Protein AF-A0A354TJQ9-F1 (afdb_monomer_lite)

pLDDT: mean 72.05, std 21.57, range [40.28, 98.38]

Radius of gyration: 31.86 Å; chains: 1; bounding box: 64×75×74 Å

Structure (mmCIF, N/CA/C/O backbone):
data_AF-A0A354TJQ9-F1
#
_entry.id   AF-A0A354TJQ9-F1
#
loop_
_atom_site.group_PDB
_atom_site.id
_atom_site.type_symbol
_atom_site.label_atom_id
_atom_site.label_alt_id
_atom_site.label_comp_id
_atom_site.label_asym_id
_atom_site.label_entity_id
_atom_site.label_seq_id
_atom_site.pdbx_PDB_ins_code
_atom_site.Cartn_x
_atom_site.Cartn_y
_atom_site.Cartn_z
_atom_site.occupancy
_atom_site.B_iso_or_equiv
_atom_site.auth_seq_id
_atom_site.auth_comp_id
_atom_site.auth_asym_id
_atom_site.auth_atom_id
_atom_site.pdbx_PDB_model_num
ATOM 1 N N . MET A 1 1 ? -39.461 17.162 24.479 1.00 44.03 1 MET A N 1
ATOM 2 C CA . MET A 1 1 ? -39.338 15.969 23.616 1.00 44.03 1 MET A CA 1
ATOM 3 C C . MET A 1 1 ? -39.812 16.360 22.227 1.00 44.03 1 MET A C 1
ATOM 5 O O . MET A 1 1 ? -41.006 16.538 22.050 1.00 44.03 1 MET A O 1
ATOM 9 N N . SER A 1 2 ? -38.898 16.614 21.290 1.00 46.25 2 SER A N 1
ATOM 10 C CA . SER A 1 2 ? -39.245 16.989 19.913 1.00 46.25 2 SER A CA 1
ATOM 11 C C . SER A 1 2 ? -38.297 16.256 18.970 1.00 46.25 2 SER A C 1
ATOM 13 O O . SER A 1 2 ? -37.082 16.412 19.081 1.00 46.25 2 SER A O 1
ATOM 15 N N . ALA A 1 3 ? -38.849 15.385 18.129 1.00 51.66 3 ALA A N 1
ATOM 16 C CA . ALA A 1 3 ? -38.107 14.553 17.194 1.00 51.66 3 ALA A CA 1
ATOM 17 C C . ALA A 1 3 ? -38.118 15.222 15.816 1.00 51.66 3 ALA A C 1
ATOM 19 O O . ALA A 1 3 ? -39.163 15.311 15.175 1.00 51.66 3 ALA A O 1
ATOM 20 N N . PHE A 1 4 ? -36.957 15.687 15.357 1.00 54.31 4 PHE A N 1
ATOM 21 C CA . PHE A 1 4 ? -36.768 16.125 13.977 1.00 54.31 4 PHE A CA 1
ATOM 22 C C . PHE A 1 4 ? -36.319 14.930 13.135 1.00 54.31 4 PHE A C 1
ATOM 24 O O . PHE A 1 4 ? -35.188 14.462 13.244 1.00 54.31 4 PHE A O 1
ATOM 31 N N . SER A 1 5 ? -37.232 14.425 12.308 1.00 52.44 5 SER A N 1
ATOM 32 C CA . SER A 1 5 ? -36.946 13.418 11.288 1.00 52.44 5 SER A CA 1
ATOM 33 C C . SER A 1 5 ? -36.513 14.131 10.006 1.00 52.44 5 SER A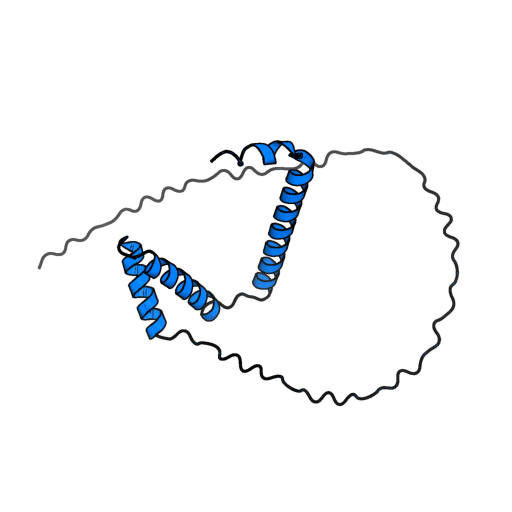 C 1
ATOM 35 O O . SER A 1 5 ? -37.305 14.847 9.395 1.00 52.44 5 SER A O 1
ATOM 37 N N . TYR A 1 6 ? -35.249 13.971 9.611 1.00 54.22 6 TYR A N 1
ATOM 38 C CA . TYR A 1 6 ? -34.734 14.468 8.335 1.00 54.22 6 TYR A CA 1
ATOM 39 C C . TYR A 1 6 ? -34.698 13.327 7.315 1.00 54.22 6 TYR A C 1
ATOM 41 O O . TYR A 1 6 ? -33.935 12.374 7.450 1.00 54.22 6 TYR A O 1
ATOM 49 N N . ILE A 1 7 ? -35.523 13.443 6.273 1.00 52.16 7 ILE A N 1
ATOM 50 C CA . ILE A 1 7 ? -35.515 12.558 5.105 1.00 52.16 7 ILE A CA 1
ATOM 51 C C . ILE A 1 7 ? -34.519 13.129 4.091 1.00 52.16 7 ILE A C 1
ATOM 53 O O . ILE A 1 7 ? -34.813 14.096 3.388 1.00 52.16 7 ILE A O 1
ATOM 57 N N . VAL A 1 8 ? -33.335 12.522 3.996 1.00 55.06 8 VAL A N 1
ATOM 58 C CA . VAL A 1 8 ? -32.340 12.843 2.963 1.00 55.06 8 VAL A CA 1
ATOM 59 C C . VAL A 1 8 ? -32.710 12.096 1.679 1.00 55.06 8 VAL A C 1
ATOM 61 O O . VAL A 1 8 ? -32.509 10.890 1.557 1.00 55.06 8 VAL A O 1
ATOM 64 N N . LYS A 1 9 ? -33.269 12.814 0.698 1.00 58.25 9 LYS A N 1
ATOM 65 C CA . LYS A 1 9 ? -33.483 12.295 -0.662 1.00 58.25 9 LYS A CA 1
ATOM 66 C C . LYS A 1 9 ? -32.150 12.277 -1.409 1.00 58.25 9 LYS A C 1
ATOM 68 O O . LYS A 1 9 ? -31.744 13.284 -1.983 1.00 58.25 9 LYS A O 1
ATOM 73 N N . ASN A 1 10 ? -31.485 11.126 -1.418 1.00 47.38 10 ASN A N 1
ATOM 74 C CA . ASN A 1 10 ? -30.274 10.912 -2.201 1.00 47.38 10 ASN A CA 1
ATOM 75 C C . ASN A 1 10 ? -30.655 10.689 -3.679 1.00 47.38 10 ASN A C 1
ATOM 77 O O . ASN A 1 10 ? -31.066 9.597 -4.074 1.00 47.38 10 ASN A O 1
ATOM 81 N N . LYS A 1 11 ? -30.603 11.748 -4.497 1.00 55.81 11 LYS A N 1
ATOM 82 C CA . LYS A 1 11 ? -30.751 11.638 -5.955 1.00 55.81 11 LYS A CA 1
ATOM 83 C C . LYS A 1 11 ? -29.443 11.089 -6.522 1.00 55.81 11 LYS A C 1
ATOM 85 O O . LYS A 1 11 ? -28.484 11.830 -6.701 1.00 55.81 11 LYS A O 1
ATOM 90 N N . GLY A 1 12 ? -29.423 9.787 -6.798 1.00 50.44 12 GLY A N 1
ATOM 91 C CA . GLY A 1 12 ? -28.325 9.127 -7.496 1.00 50.44 12 GLY A CA 1
ATOM 92 C C . GLY A 1 12 ? -28.145 9.697 -8.901 1.00 50.44 12 GLY A C 1
ATOM 93 O O . GLY A 1 12 ? -28.928 9.404 -9.803 1.00 50.44 12 GLY A O 1
ATOM 94 N N . ILE A 1 13 ? -27.100 10.498 -9.088 1.00 54.06 13 ILE A N 1
ATOM 95 C CA . ILE A 1 13 ? -26.600 10.876 -10.407 1.00 54.06 13 ILE A CA 1
ATOM 96 C C . ILE A 1 13 ? -25.770 9.689 -10.900 1.00 54.06 13 ILE A C 1
ATOM 98 O O . ILE A 1 13 ? -24.608 9.527 -10.541 1.00 54.06 13 ILE A O 1
ATOM 102 N N . ARG A 1 14 ? -26.397 8.807 -11.683 1.00 50.47 14 ARG A N 1
ATOM 103 C CA . ARG A 1 14 ? -25.693 7.792 -12.469 1.00 50.47 14 ARG A CA 1
ATOM 104 C C . ARG A 1 14 ? -25.131 8.473 -13.714 1.00 50.47 14 ARG A C 1
ATOM 106 O O . ARG A 1 14 ? -25.816 8.572 -14.727 1.00 50.47 14 ARG A O 1
ATOM 113 N N . THR A 1 15 ? -23.901 8.966 -13.637 1.00 55.12 15 THR A N 1
ATOM 114 C CA . THR A 1 15 ? -23.116 9.310 -14.825 1.00 55.12 15 THR A CA 1
ATOM 115 C C . THR A 1 15 ? -22.717 8.011 -15.521 1.00 55.12 15 THR A C 1
ATOM 117 O O . THR A 1 15 ? -21.769 7.333 -15.137 1.00 55.12 15 THR A O 1
ATOM 120 N N . ALA A 1 16 ? -23.497 7.623 -16.530 1.00 50.34 16 ALA A N 1
ATOM 121 C CA . ALA A 1 16 ? -23.115 6.577 -17.465 1.00 50.34 16 ALA A CA 1
ATOM 122 C C . ALA A 1 16 ? -21.965 7.108 -18.332 1.00 50.34 16 ALA A C 1
ATOM 124 O O . ALA A 1 16 ? -22.173 7.951 -19.203 1.00 50.34 16 ALA A O 1
ATOM 125 N N . LEU A 1 17 ? -20.745 6.648 -18.060 1.00 59.44 17 LEU A N 1
ATOM 126 C CA . LEU A 1 17 ? -19.622 6.821 -18.974 1.00 59.44 17 LEU A CA 1
ATOM 127 C C . LEU A 1 17 ? -19.841 5.891 -20.180 1.00 59.44 17 LEU A C 1
ATOM 129 O O . LEU A 1 17 ? -20.035 4.689 -19.974 1.00 59.44 17 LEU A O 1
ATOM 133 N N . PRO A 1 18 ? -19.824 6.395 -21.425 1.00 57.66 18 PRO A N 1
ATOM 134 C CA . PRO A 1 18 ? -19.842 5.534 -22.595 1.00 57.66 18 PRO A CA 1
ATOM 135 C C . PRO A 1 18 ? -18.490 4.817 -22.699 1.00 57.66 18 PRO A C 1
ATOM 137 O O . PRO A 1 18 ? -17.464 5.433 -22.982 1.00 57.66 18 PRO A O 1
ATOM 140 N N . PHE A 1 19 ? -18.486 3.505 -22.465 1.00 50.16 19 PHE A N 1
ATOM 141 C CA . PHE A 1 19 ? -17.386 2.638 -22.880 1.00 50.16 19 PHE A CA 1
ATOM 142 C C . PHE A 1 19 ? -17.345 2.647 -24.412 1.00 50.16 19 PHE A C 1
ATOM 144 O O . PHE A 1 19 ? -18.196 2.049 -25.070 1.00 50.16 19 PHE A O 1
ATOM 151 N N . ALA A 1 20 ? -16.375 3.354 -24.989 1.00 54.22 20 ALA A N 1
ATOM 152 C CA . ALA A 1 20 ? -16.055 3.217 -26.399 1.00 54.22 20 ALA A CA 1
ATOM 153 C C . ALA A 1 20 ? -15.435 1.828 -26.609 1.00 54.22 20 ALA A C 1
ATOM 155 O O . ALA A 1 20 ? -14.288 1.580 -26.240 1.00 54.22 20 ALA A O 1
ATOM 156 N N . ALA A 1 21 ? -16.219 0.901 -27.156 1.00 51.03 21 ALA A N 1
ATOM 157 C CA . ALA A 1 21 ? -15.734 -0.393 -27.605 1.00 51.03 21 ALA A CA 1
ATOM 158 C C . ALA A 1 21 ? -14.844 -0.184 -28.839 1.00 51.03 21 ALA A C 1
ATOM 160 O O . ALA A 1 21 ? -15.335 0.067 -29.940 1.00 51.03 21 ALA A O 1
ATOM 161 N N . ILE A 1 22 ? -13.526 -0.271 -28.655 1.00 53.28 22 ILE A N 1
ATOM 162 C CA . ILE A 1 22 ? -12.570 -0.334 -29.762 1.00 53.28 22 ILE A CA 1
ATOM 163 C C . ILE A 1 22 ? -12.718 -1.722 -30.392 1.00 53.28 22 ILE A C 1
ATOM 165 O O . ILE A 1 22 ? -12.184 -2.711 -29.896 1.00 53.28 22 ILE A O 1
ATOM 169 N N . THR A 1 23 ? -13.498 -1.796 -31.467 1.00 48.31 23 THR A N 1
ATOM 170 C CA . THR A 1 23 ? -13.575 -2.978 -32.330 1.00 48.31 23 THR A CA 1
ATOM 171 C C . THR A 1 23 ? -12.385 -2.911 -33.282 1.00 48.31 23 THR A C 1
ATOM 173 O O . THR A 1 23 ? -12.422 -2.167 -34.259 1.00 48.31 23 THR A O 1
ATOM 176 N N . LEU A 1 24 ? -11.303 -3.633 -32.976 1.00 54.66 24 LEU A N 1
ATOM 177 C CA . LEU A 1 24 ? -10.240 -3.866 -33.954 1.00 54.66 24 LEU A CA 1
ATOM 178 C C . LEU A 1 24 ? -10.771 -4.831 -35.019 1.00 54.66 24 LEU A C 1
ATOM 180 O O . LEU A 1 24 ? -11.035 -6.000 -34.739 1.00 54.66 24 LEU A O 1
ATOM 184 N N . ALA A 1 25 ? -10.943 -4.314 -36.232 1.00 59.50 25 ALA A N 1
ATOM 185 C CA . ALA A 1 25 ? -11.154 -5.116 -37.425 1.00 59.50 25 ALA A CA 1
ATOM 186 C C . ALA A 1 25 ? -9.878 -5.931 -37.730 1.00 59.50 25 ALA A C 1
ATOM 188 O O . ALA A 1 25 ? -8.785 -5.360 -37.698 1.00 59.50 25 ALA A O 1
ATOM 189 N N . PRO A 1 26 ? -9.975 -7.238 -38.027 1.00 62.09 26 PRO A N 1
ATOM 190 C CA . PRO A 1 26 ? -8.872 -7.973 -38.624 1.00 62.09 26 PRO A CA 1
ATOM 191 C C . PRO A 1 26 ? -8.846 -7.669 -40.125 1.00 62.09 26 PRO A C 1
ATOM 193 O O . PRO A 1 26 ? -9.652 -8.207 -40.885 1.00 62.09 26 PRO A O 1
ATOM 196 N N . ASP A 1 27 ? -7.937 -6.789 -40.543 1.00 51.75 27 ASP A N 1
ATOM 197 C CA . ASP A 1 27 ? -7.658 -6.592 -41.961 1.00 51.75 27 ASP A CA 1
ATOM 198 C C . ASP A 1 27 ? -6.912 -7.796 -42.538 1.00 51.75 27 ASP A C 1
ATOM 200 O O . ASP A 1 27 ? -6.006 -8.386 -41.941 1.00 51.75 27 ASP A O 1
ATOM 204 N N . ALA A 1 28 ? -7.381 -8.168 -43.718 1.00 52.75 28 ALA A N 1
ATOM 205 C CA . ALA A 1 28 ? -7.009 -9.334 -44.475 1.00 52.75 28 ALA A CA 1
ATOM 206 C C . ALA A 1 28 ? -5.662 -9.171 -45.200 1.00 52.75 28 ALA A C 1
ATOM 208 O O . ALA A 1 28 ? -5.307 -8.097 -45.670 1.00 52.75 28 ALA A O 1
ATOM 209 N N . GLN A 1 29 ? -5.000 -10.316 -45.376 1.00 50.66 29 GLN A N 1
ATOM 210 C CA . GLN A 1 29 ? -4.218 -10.705 -46.554 1.00 50.66 29 GLN A CA 1
ATOM 211 C C . GLN A 1 29 ? -3.074 -9.787 -47.021 1.00 50.66 29 GLN A C 1
ATOM 213 O O . GLN A 1 29 ? -3.235 -8.919 -47.871 1.00 50.66 29 GLN A O 1
ATOM 218 N N . GLY A 1 30 ? -1.860 -10.163 -46.614 1.00 44.34 30 GLY A N 1
ATOM 219 C CA . GLY A 1 30 ? -0.654 -10.017 -47.425 1.00 44.34 30 GLY A CA 1
ATOM 220 C C . GLY A 1 30 ? -0.070 -11.402 -47.686 1.00 44.34 30 GLY A C 1
ATOM 221 O O . GLY A 1 30 ? 0.591 -11.969 -46.821 1.00 44.34 30 GLY A O 1
ATOM 222 N N . ALA A 1 31 ? -0.377 -11.967 -48.851 1.00 53.81 31 ALA A N 1
ATOM 223 C CA . ALA A 1 31 ? 0.337 -13.108 -49.394 1.00 53.81 31 ALA A CA 1
ATOM 224 C C . ALA A 1 31 ? 1.708 -12.622 -49.872 1.00 53.81 31 ALA A C 1
ATOM 226 O O . ALA A 1 31 ? 1.769 -11.795 -50.777 1.00 53.81 31 ALA A O 1
ATOM 227 N N . ASP A 1 32 ? 2.787 -13.150 -49.301 1.00 51.72 32 ASP A N 1
ATOM 228 C CA . ASP A 1 32 ? 4.050 -13.220 -50.025 1.00 51.72 32 ASP A CA 1
ATOM 229 C C . ASP A 1 32 ? 4.741 -14.548 -49.718 1.00 51.72 32 ASP A C 1
ATOM 231 O O . ASP A 1 32 ? 5.093 -14.872 -48.579 1.00 51.72 32 ASP A O 1
ATOM 235 N N . GLY A 1 33 ? 4.808 -15.369 -50.760 1.00 55.50 33 GLY A N 1
ATOM 236 C CA . GLY A 1 33 ? 5.387 -16.696 -50.742 1.00 55.50 33 GLY A CA 1
ATOM 237 C C . GLY A 1 33 ? 6.897 -16.590 -50.853 1.00 55.50 33 GLY A C 1
ATOM 238 O O . GLY A 1 33 ? 7.442 -16.538 -51.951 1.00 55.50 33 GLY A O 1
ATOM 239 N N . SER A 1 34 ? 7.571 -16.626 -49.710 1.00 51.50 34 SER A N 1
ATOM 240 C CA . SER A 1 34 ? 9.005 -16.884 -49.631 1.00 51.50 34 SER A CA 1
ATOM 241 C C . SER A 1 34 ? 9.215 -18.344 -49.235 1.00 51.50 34 SER A C 1
ATOM 243 O O . SER A 1 34 ? 9.052 -18.734 -48.078 1.00 51.50 34 SER A O 1
ATOM 245 N N . ASN A 1 35 ? 9.522 -19.166 -50.238 1.00 47.88 35 ASN A N 1
ATOM 246 C CA . ASN A 1 35 ? 9.970 -20.545 -50.088 1.00 47.88 35 ASN A CA 1
ATOM 247 C C . ASN A 1 35 ? 11.328 -20.545 -49.370 1.00 47.88 35 ASN A C 1
ATOM 249 O O . ASN A 1 35 ? 12.358 -20.265 -49.982 1.00 47.88 35 ASN A O 1
ATOM 253 N N . PHE A 1 36 ? 11.337 -20.863 -48.078 1.00 42.94 36 PHE A N 1
ATOM 254 C CA . PHE A 1 36 ? 12.561 -21.151 -47.337 1.00 42.94 36 PHE A CA 1
ATOM 255 C C . PHE A 1 36 ? 12.705 -22.671 -47.212 1.00 42.94 36 PHE A C 1
ATOM 257 O O . PHE A 1 36 ? 12.171 -23.295 -46.296 1.00 42.94 36 PHE A O 1
ATOM 264 N N . THR A 1 37 ? 13.383 -23.280 -48.185 1.00 45.81 37 THR A N 1
ATOM 265 C CA . THR A 1 37 ? 13.864 -24.663 -48.105 1.00 45.81 37 THR A CA 1
ATOM 266 C C . THR A 1 37 ? 15.001 -24.712 -47.093 1.00 45.81 37 THR A C 1
ATOM 268 O O . THR A 1 37 ? 16.109 -24.258 -47.372 1.00 45.81 37 THR A O 1
ATOM 271 N N . VAL A 1 38 ? 14.714 -25.239 -45.903 1.00 52.50 38 VAL A N 1
ATOM 272 C CA . VAL A 1 38 ? 15.744 -25.656 -44.950 1.00 52.50 38 VAL A CA 1
ATOM 273 C C . VAL A 1 38 ? 15.999 -27.129 -45.200 1.00 52.50 38 VAL A C 1
ATOM 275 O O . VAL A 1 38 ? 15.174 -27.970 -44.843 1.00 52.50 38 VAL A O 1
ATOM 278 N N . ASP A 1 39 ? 17.135 -27.429 -45.819 1.00 45.94 39 ASP A N 1
ATOM 279 C CA . ASP A 1 39 ? 17.734 -28.757 -45.777 1.00 45.94 39 ASP A CA 1
ATOM 280 C C . ASP A 1 39 ? 18.114 -29.057 -44.322 1.00 45.94 39 ASP A C 1
ATOM 282 O O . ASP A 1 39 ? 19.194 -28.720 -43.839 1.00 45.94 39 ASP A O 1
ATOM 286 N N . ALA A 1 40 ? 17.171 -29.634 -43.580 1.00 50.84 40 ALA A N 1
ATOM 287 C CA . ALA A 1 40 ? 17.433 -30.202 -42.273 1.00 50.84 40 ALA A CA 1
ATOM 288 C C . ALA A 1 40 ? 18.008 -31.607 -42.482 1.00 50.84 40 ALA A C 1
ATOM 290 O O . ALA A 1 40 ? 17.274 -32.592 -42.589 1.00 50.84 40 ALA A O 1
ATOM 291 N N . GLU A 1 41 ? 19.336 -31.690 -42.549 1.00 43.69 41 GLU A N 1
ATOM 292 C CA . GLU A 1 41 ? 20.061 -32.934 -42.316 1.00 43.69 41 GLU A CA 1
ATOM 293 C C . GLU A 1 41 ? 19.654 -33.486 -40.943 1.00 43.69 41 GLU A C 1
ATOM 295 O O . GLU A 1 41 ? 19.970 -32.934 -39.886 1.00 43.69 41 GLU A O 1
ATOM 300 N N . VAL A 1 42 ? 18.907 -34.589 -40.964 1.00 47.75 42 VAL A N 1
ATOM 301 C CA . VAL A 1 42 ? 18.563 -35.379 -39.783 1.00 47.75 42 VAL A CA 1
ATOM 302 C C . VAL A 1 42 ? 19.838 -36.068 -39.308 1.00 47.75 42 VAL A C 1
ATOM 304 O O . VAL A 1 42 ? 20.164 -37.180 -39.722 1.00 47.75 42 VAL A O 1
ATOM 307 N N . HIS A 1 43 ? 20.586 -35.394 -38.436 1.00 47.44 43 HIS A N 1
ATOM 308 C CA . HIS A 1 43 ? 21.654 -36.030 -37.683 1.00 47.44 43 HIS A CA 1
ATOM 309 C C . HIS A 1 43 ? 21.019 -36.868 -36.568 1.00 47.44 43 HIS A C 1
ATOM 311 O O . HIS A 1 43 ? 20.548 -36.357 -35.550 1.00 47.44 43 HIS A O 1
ATOM 317 N N . VAL A 1 44 ? 20.953 -38.177 -36.809 1.00 53.31 44 VAL A N 1
ATOM 318 C CA . VAL A 1 44 ? 20.578 -39.195 -35.827 1.00 53.31 44 VAL A CA 1
ATOM 319 C C . VAL A 1 44 ? 21.647 -39.205 -34.732 1.00 53.31 44 VAL A C 1
ATOM 321 O O . VAL A 1 44 ? 22.655 -39.897 -34.844 1.00 53.31 44 VAL A O 1
ATOM 324 N N . CYS A 1 45 ? 21.444 -38.420 -33.673 1.00 40.44 45 CYS A N 1
ATOM 325 C CA . CYS A 1 45 ? 22.228 -38.553 -32.452 1.00 40.44 45 CYS A CA 1
ATOM 326 C C . CYS A 1 45 ? 21.636 -39.661 -31.580 1.00 40.44 45 CYS A C 1
ATOM 328 O O . CYS A 1 45 ? 20.580 -39.538 -30.965 1.00 40.44 45 CYS A O 1
ATOM 330 N N . GLU A 1 46 ? 22.377 -40.758 -31.627 1.00 45.31 46 GLU A N 1
ATOM 331 C CA . GLU A 1 46 ? 22.482 -41.903 -30.740 1.00 45.31 46 GLU A CA 1
ATOM 332 C C . GLU A 1 46 ? 21.847 -41.785 -29.340 1.00 45.31 46 GLU A C 1
ATOM 334 O O . GLU A 1 46 ? 21.968 -40.811 -28.600 1.00 45.31 46 GLU A O 1
ATOM 339 N N . THR A 1 47 ? 21.217 -42.898 -28.978 1.00 51.91 47 THR A N 1
ATOM 340 C CA . THR A 1 47 ? 20.608 -43.271 -27.701 1.00 51.91 47 THR A CA 1
ATOM 341 C C . THR A 1 47 ? 21.373 -42.814 -26.446 1.00 51.91 47 THR A C 1
ATOM 343 O O . THR A 1 47 ? 22.560 -43.133 -26.313 1.00 51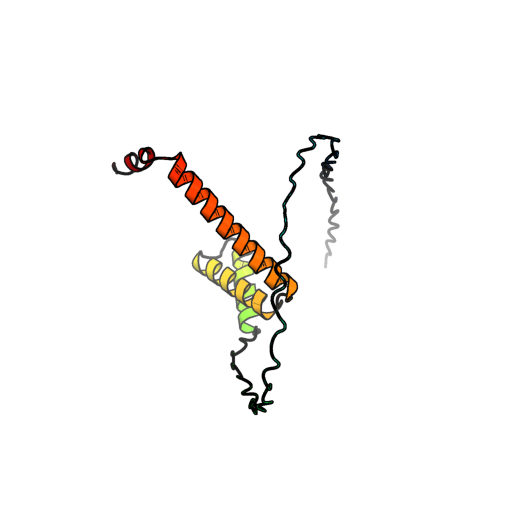.91 47 THR A O 1
ATOM 346 N N . PRO A 1 48 ? 20.704 -42.210 -25.444 1.00 51.16 48 PRO A N 1
ATOM 347 C CA . PRO A 1 48 ? 21.312 -42.000 -24.138 1.00 51.16 48 PRO A CA 1
ATOM 348 C C . PRO A 1 48 ? 21.442 -43.334 -23.391 1.00 51.16 48 PRO A C 1
ATOM 350 O O . PRO A 1 48 ? 20.457 -43.999 -23.068 1.00 51.16 48 PRO A O 1
ATOM 353 N N . LYS A 1 49 ? 22.694 -43.714 -23.108 1.00 49.00 49 LYS A N 1
ATOM 354 C CA . LYS A 1 49 ? 23.061 -44.776 -22.165 1.00 49.00 49 LYS A CA 1
ATOM 355 C C . LYS A 1 49 ? 22.363 -44.545 -20.826 1.00 49.00 49 LYS A C 1
ATOM 357 O O . LYS A 1 49 ? 22.581 -43.529 -20.171 1.00 49.00 49 LYS A O 1
ATOM 362 N N . THR A 1 50 ? 21.589 -45.543 -20.417 1.00 48.06 50 THR A N 1
ATOM 363 C CA . THR A 1 50 ? 21.061 -45.742 -19.069 1.00 48.06 50 THR A CA 1
ATOM 364 C C . THR A 1 50 ? 22.176 -45.590 -18.037 1.00 48.06 50 THR A C 1
ATOM 366 O O . THR A 1 50 ? 23.015 -46.474 -17.865 1.00 48.06 50 THR A O 1
ATOM 369 N N . VAL A 1 51 ? 22.188 -44.452 -17.351 1.00 56.41 51 VAL A N 1
ATOM 370 C CA . VAL A 1 51 ? 22.947 -44.255 -16.116 1.00 56.41 51 VAL A CA 1
ATOM 371 C C . VAL A 1 51 ? 22.151 -44.929 -14.995 1.00 56.41 51 VAL A C 1
ATOM 373 O O . VAL A 1 51 ? 20.950 -44.668 -14.887 1.00 56.41 51 VAL A O 1
ATOM 376 N N . PRO A 1 52 ? 22.752 -45.804 -14.170 1.00 48.91 52 PRO A N 1
ATOM 377 C CA . PRO A 1 52 ? 22.068 -46.344 -13.007 1.00 48.91 52 PRO A CA 1
ATOM 378 C C . PRO A 1 52 ? 21.770 -45.192 -12.045 1.00 48.91 52 PRO A C 1
ATOM 380 O O . PRO A 1 52 ? 22.663 -44.651 -11.394 1.00 48.91 52 PRO A O 1
ATOM 383 N N . PHE A 1 53 ? 20.498 -44.804 -11.990 1.00 40.28 53 PHE A N 1
ATOM 384 C CA . PHE A 1 53 ? 19.955 -43.929 -10.965 1.00 40.28 53 PHE A CA 1
ATOM 385 C C . PHE A 1 53 ? 20.038 -44.689 -9.641 1.00 40.28 53 PHE A C 1
ATOM 387 O O . PHE A 1 53 ? 19.176 -45.502 -9.308 1.00 40.28 53 PHE A O 1
ATOM 394 N N . ALA A 1 54 ? 21.138 -44.482 -8.920 1.00 48.03 54 ALA A N 1
ATOM 395 C CA . ALA A 1 54 ? 21.224 -44.843 -7.522 1.00 48.03 54 ALA A CA 1
ATOM 396 C C . ALA A 1 54 ? 20.130 -44.051 -6.802 1.00 48.03 54 ALA A C 1
ATOM 398 O O . ALA A 1 54 ? 20.212 -42.828 -6.684 1.00 48.03 54 ALA A O 1
ATOM 399 N N . VAL A 1 55 ? 19.089 -44.759 -6.365 1.00 55.34 55 VAL A N 1
ATOM 400 C CA . VAL A 1 55 ? 18.106 -44.268 -5.401 1.00 55.34 55 VAL A CA 1
ATOM 401 C C . VAL A 1 55 ? 18.866 -44.068 -4.096 1.00 55.34 55 VAL A C 1
ATOM 403 O O . VAL A 1 55 ? 18.938 -44.942 -3.237 1.00 55.34 55 VAL A O 1
ATOM 406 N N . GLN A 1 56 ? 19.542 -42.930 -3.997 1.00 47.94 56 GLN A N 1
ATOM 407 C CA . GLN A 1 56 ? 20.035 -42.431 -2.738 1.00 47.94 56 GLN A CA 1
ATOM 408 C C . GLN A 1 56 ? 18.793 -41.871 -2.058 1.00 47.94 56 GLN A C 1
ATOM 410 O O . GLN A 1 56 ? 18.338 -40.772 -2.374 1.00 47.94 56 GLN A O 1
ATOM 415 N N . GLU A 1 57 ? 18.195 -42.686 -1.189 1.00 47.12 57 GLU A N 1
ATOM 416 C CA . GLU A 1 57 ? 17.272 -42.229 -0.159 1.00 47.12 57 GLU A CA 1
ATOM 417 C C . GLU A 1 57 ? 18.036 -41.212 0.691 1.00 47.12 57 GLU A C 1
ATOM 419 O O . GLU A 1 57 ? 18.613 -41.511 1.737 1.00 47.12 57 GLU A O 1
ATOM 424 N N . ALA A 1 58 ? 18.104 -39.979 0.193 1.00 48.31 58 ALA A N 1
ATOM 425 C CA . ALA A 1 58 ? 18.338 -38.827 1.017 1.00 48.31 58 ALA A CA 1
ATOM 426 C C . ALA A 1 58 ? 17.139 -38.805 1.956 1.00 48.31 58 ALA A C 1
ATOM 428 O O . ALA A 1 58 ? 16.058 -38.334 1.605 1.00 48.31 58 ALA A O 1
ATOM 429 N N . SER A 1 59 ? 17.346 -39.400 3.130 1.00 49.94 59 SER A N 1
ATOM 430 C CA . SER A 1 59 ? 16.650 -39.099 4.368 1.00 49.94 59 SER A CA 1
ATOM 431 C C . SER A 1 59 ? 16.719 -37.587 4.552 1.00 49.94 59 SER A C 1
ATOM 433 O O . SER A 1 59 ? 17.557 -37.054 5.278 1.00 49.94 59 SER A O 1
ATOM 435 N N . SER A 1 60 ? 15.851 -36.893 3.822 1.00 44.16 60 SER A N 1
ATOM 436 C CA . SER A 1 60 ? 15.501 -35.512 4.026 1.00 44.16 60 SER A CA 1
ATOM 437 C C . SER A 1 60 ? 14.768 -35.521 5.347 1.00 44.16 60 SER A C 1
ATOM 439 O O . SER A 1 60 ? 13.551 -35.660 5.408 1.00 44.16 60 SER A O 1
ATOM 441 N N . THR A 1 61 ? 15.540 -35.434 6.430 1.00 50.34 61 THR A N 1
ATOM 442 C CA . THR A 1 61 ? 15.078 -34.781 7.641 1.00 50.34 61 THR A CA 1
ATOM 443 C C . THR A 1 61 ? 14.392 -33.517 7.168 1.00 50.34 61 THR A C 1
ATOM 445 O O . THR A 1 61 ? 15.065 -32.577 6.743 1.00 50.34 61 THR A O 1
ATOM 448 N N . GLU A 1 62 ? 13.063 -33.543 7.167 1.00 54.47 62 GLU A N 1
ATOM 449 C CA . GLU A 1 62 ? 12.199 -32.386 7.065 1.00 54.47 62 GLU A CA 1
ATOM 450 C C . GLU A 1 62 ? 12.570 -31.496 8.250 1.00 54.47 62 GLU A C 1
ATOM 452 O O . GLU A 1 62 ? 11.911 -31.468 9.291 1.00 54.47 62 GLU A O 1
ATOM 457 N N . GLN A 1 63 ? 13.693 -30.786 8.123 1.00 48.81 63 GLN A N 1
ATOM 458 C CA . GLN A 1 63 ? 13.967 -29.585 8.870 1.00 48.81 63 GLN A CA 1
ATOM 459 C C . GLN A 1 63 ? 12.888 -28.626 8.409 1.00 48.81 63 GLN A C 1
ATOM 461 O O . GLN A 1 63 ? 13.051 -27.829 7.490 1.00 48.81 63 GLN A O 1
ATOM 466 N N . THR A 1 64 ? 11.733 -28.785 9.047 1.00 42.72 64 THR A N 1
ATOM 467 C CA . THR A 1 64 ? 10.675 -27.809 9.110 1.00 42.72 64 THR A CA 1
ATOM 468 C C . THR A 1 64 ? 11.351 -26.598 9.723 1.00 42.72 64 THR A C 1
ATOM 470 O O . THR A 1 64 ? 11.439 -26.476 10.947 1.00 42.72 64 THR A O 1
ATOM 473 N N . LEU A 1 65 ? 11.935 -25.756 8.869 1.00 50.53 65 LEU A N 1
ATOM 474 C CA . LEU A 1 65 ? 12.397 -24.429 9.214 1.00 50.53 65 LEU A CA 1
ATOM 475 C C . LEU A 1 65 ? 11.149 -23.697 9.686 1.00 50.53 65 LEU A C 1
ATOM 477 O O . LEU A 1 65 ? 10.425 -23.073 8.916 1.00 50.53 65 LEU A O 1
ATOM 481 N N . ARG A 1 66 ? 10.862 -23.830 10.981 1.00 44.72 66 ARG A N 1
ATOM 482 C CA . ARG A 1 66 ? 9.956 -22.954 11.698 1.00 44.72 66 ARG A CA 1
ATOM 483 C C . ARG A 1 66 ? 10.670 -21.614 11.734 1.00 44.72 66 ARG A C 1
ATOM 485 O O . ARG A 1 66 ? 11.294 -21.269 12.733 1.00 44.72 66 ARG A O 1
ATOM 492 N N . LEU A 1 67 ? 10.611 -20.874 10.624 1.00 51.94 67 LEU A N 1
ATOM 493 C CA . LEU A 1 67 ? 10.721 -19.430 10.684 1.00 51.94 67 LEU A CA 1
ATOM 494 C C . LEU A 1 67 ? 9.607 -19.010 11.638 1.00 51.94 67 LEU A C 1
ATOM 496 O O . LEU A 1 67 ? 8.441 -18.911 11.262 1.00 51.94 67 LEU A O 1
ATOM 500 N N . ALA A 1 68 ? 9.960 -18.830 12.905 1.00 47.03 68 ALA A N 1
ATOM 501 C CA . ALA A 1 68 ? 9.144 -18.120 13.860 1.00 47.03 68 ALA A CA 1
ATOM 502 C C . ALA A 1 68 ? 9.157 -16.647 13.433 1.00 47.03 68 ALA A C 1
ATOM 504 O O . ALA A 1 68 ? 9.756 -15.802 14.089 1.00 47.03 68 ALA A O 1
ATOM 505 N N . MET A 1 69 ? 8.532 -16.336 12.292 1.00 54.19 69 MET A N 1
ATOM 506 C CA . MET A 1 69 ? 8.030 -14.993 12.067 1.00 54.19 69 MET A CA 1
ATOM 507 C C . MET A 1 69 ? 7.035 -14.782 13.195 1.00 54.19 69 MET A C 1
ATOM 509 O O . MET A 1 69 ? 5.996 -15.442 13.243 1.00 54.19 69 MET A O 1
ATOM 513 N N . GLN A 1 70 ? 7.389 -13.933 14.158 1.00 59.44 70 GLN A N 1
ATOM 514 C CA . GLN A 1 70 ? 6.395 -13.375 15.055 1.00 59.44 70 GLN A CA 1
ATOM 515 C C . GLN A 1 70 ? 5.365 -12.708 14.148 1.00 59.44 70 GLN A C 1
ATOM 517 O O . GLN A 1 70 ? 5.636 -11.694 13.512 1.00 59.44 70 GLN A O 1
ATOM 522 N N . ILE A 1 71 ? 4.221 -13.367 13.981 1.00 62.56 71 ILE A N 1
ATOM 523 C CA . ILE A 1 71 ? 3.096 -12.786 13.271 1.00 62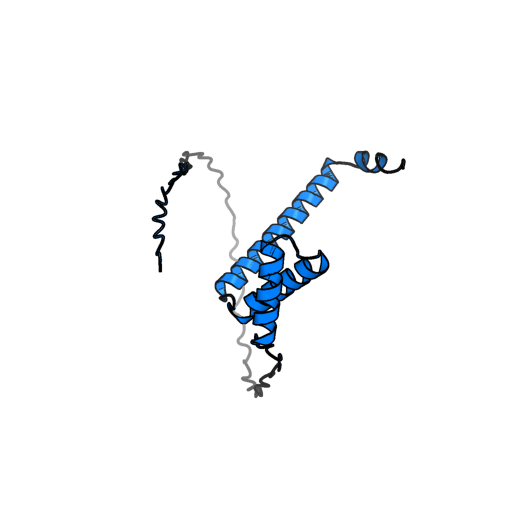.56 71 ILE A CA 1
ATOM 524 C C . ILE A 1 71 ? 2.588 -11.710 14.218 1.00 62.56 71 ILE A C 1
ATOM 526 O O . ILE A 1 71 ? 1.874 -12.022 15.176 1.00 62.56 71 ILE A O 1
ATOM 530 N N . ASP A 1 72 ? 3.024 -10.471 13.997 1.00 79.31 72 ASP A N 1
ATOM 531 C CA . ASP A 1 72 ? 2.478 -9.312 14.689 1.00 79.31 72 ASP A CA 1
ATOM 532 C C . ASP A 1 72 ? 0.963 -9.367 14.521 1.00 79.31 72 ASP A C 1
ATOM 534 O O . ASP A 1 72 ? 0.444 -9.336 13.409 1.00 79.31 72 ASP A O 1
ATOM 538 N N . LYS A 1 73 ? 0.231 -9.562 15.617 1.00 89.06 73 LYS A N 1
ATOM 539 C CA . LYS A 1 73 ? -1.230 -9.581 15.566 1.00 89.06 73 LYS A CA 1
ATOM 540 C C . LYS A 1 73 ? -1.721 -8.147 15.593 1.00 89.06 73 LYS A C 1
ATOM 542 O O . LYS A 1 73 ? -1.212 -7.322 16.347 1.00 89.06 73 LYS A O 1
ATOM 547 N N . TRP A 1 74 ? -2.760 -7.870 14.819 1.00 94.19 74 TRP A N 1
ATOM 548 C CA . TRP A 1 74 ? -3.444 -6.592 14.909 1.00 94.19 74 TRP A CA 1
ATOM 549 C C . TRP A 1 74 ? -4.208 -6.521 16.237 1.00 94.19 74 TRP A C 1
ATOM 551 O O . TRP A 1 74 ? -5.216 -7.207 16.408 1.00 94.19 74 TRP A O 1
ATOM 561 N N . THR A 1 75 ? -3.692 -5.750 17.194 1.00 94.81 75 THR A N 1
ATOM 562 C CA . THR A 1 75 ? -4.268 -5.616 18.539 1.00 94.81 75 THR A CA 1
ATOM 563 C C . THR A 1 75 ? -5.299 -4.489 18.605 1.00 94.81 75 THR A C 1
ATOM 565 O O . THR A 1 75 ? -5.275 -3.555 17.802 1.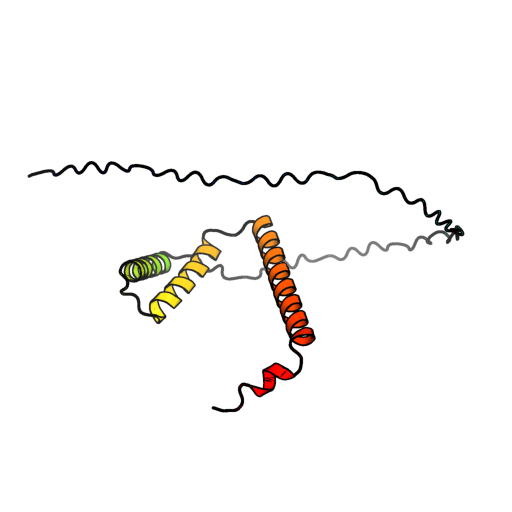00 94.81 75 THR A O 1
ATOM 568 N N . ASP A 1 76 ? -6.172 -4.523 19.614 1.00 95.25 76 ASP A N 1
ATOM 569 C CA . ASP A 1 76 ? -7.164 -3.461 19.849 1.00 95.25 76 ASP A CA 1
ATOM 570 C C . ASP A 1 76 ? -6.513 -2.097 20.122 1.00 95.25 76 ASP A C 1
ATOM 572 O O . ASP A 1 76 ? -7.072 -1.054 19.785 1.00 95.25 76 ASP A O 1
ATOM 576 N N . GLN A 1 77 ? -5.302 -2.090 20.688 1.00 95.81 77 GLN A N 1
ATOM 577 C CA . GLN A 1 77 ? -4.531 -0.866 20.895 1.00 95.81 77 GLN A CA 1
ATOM 578 C C . GLN A 1 77 ? -4.117 -0.230 19.561 1.00 95.81 77 GLN A C 1
ATOM 580 O O . GLN A 1 77 ? -4.241 0.986 19.407 1.00 95.81 77 GLN A O 1
ATOM 585 N N . LEU A 1 78 ? -3.665 -1.036 18.592 1.00 95.44 78 LEU A N 1
ATOM 586 C CA . LEU A 1 78 ? -3.339 -0.558 17.245 1.00 95.44 78 LEU A CA 1
ATOM 587 C C . LEU A 1 78 ? -4.594 -0.074 16.511 1.00 95.44 78 LEU A C 1
ATOM 589 O O . LEU A 1 78 ? -4.567 1.001 15.917 1.00 95.44 78 LEU A O 1
ATOM 593 N N . GLU A 1 79 ? -5.713 -0.801 16.621 1.00 96.94 79 GLU A N 1
ATOM 594 C CA . GLU A 1 79 ? -7.004 -0.365 16.066 1.00 96.94 79 GLU A CA 1
ATOM 595 C C . GLU A 1 79 ? -7.436 0.987 16.649 1.00 96.94 79 GLU A C 1
ATOM 597 O O . GLU A 1 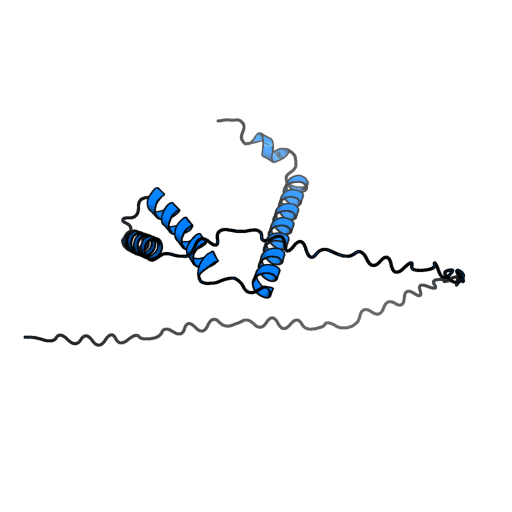79 ? -7.823 1.891 15.909 1.00 96.94 79 GLU A O 1
ATOM 602 N N . HIS A 1 80 ? -7.332 1.162 17.967 1.00 97.94 80 HIS A N 1
ATOM 603 C CA . HIS A 1 80 ? -7.710 2.409 18.621 1.00 97.94 80 HIS A CA 1
ATOM 604 C C . HIS A 1 80 ? -6.828 3.585 18.172 1.00 97.94 80 HIS A C 1
ATOM 606 O O . HIS A 1 80 ? -7.346 4.668 17.883 1.00 97.94 80 HIS A O 1
ATOM 612 N N . SER A 1 81 ? -5.509 3.384 18.079 1.00 97.12 81 SER A N 1
ATOM 613 C CA . SER A 1 81 ? -4.576 4.393 17.560 1.00 97.12 81 SER A CA 1
ATOM 614 C C . SER A 1 81 ? -4.886 4.758 16.109 1.00 97.12 81 SER A C 1
ATOM 616 O O . SER A 1 81 ? -5.000 5.944 15.796 1.00 97.12 81 SER A O 1
ATOM 618 N N . PHE A 1 82 ? -5.120 3.758 15.256 1.00 97.94 82 PHE A N 1
ATOM 619 C CA . PHE A 1 82 ? -5.502 3.951 13.859 1.00 97.94 82 PHE A CA 1
ATOM 620 C C . PHE A 1 82 ? -6.788 4.777 13.737 1.00 97.94 82 PHE A C 1
ATOM 622 O O . PHE A 1 82 ? -6.804 5.805 13.068 1.00 97.94 82 PHE A O 1
ATOM 629 N N . VAL A 1 83 ? -7.858 4.399 14.446 1.00 98.19 83 VAL A N 1
ATOM 630 C CA . VAL A 1 83 ? -9.141 5.124 14.407 1.00 98.19 83 VAL A CA 1
ATOM 631 C C . VAL A 1 83 ? -8.998 6.554 14.931 1.00 98.19 83 VAL A C 1
ATOM 633 O O . VAL A 1 83 ? -9.627 7.473 14.402 1.00 98.19 83 VAL A O 1
ATOM 636 N N . LYS A 1 84 ? -8.186 6.771 15.971 1.00 98.25 84 LYS A N 1
ATOM 637 C CA . LYS A 1 84 ? -7.932 8.109 16.518 1.00 98.25 84 LYS A CA 1
ATOM 638 C C . LYS A 1 84 ? -7.238 9.009 15.492 1.00 98.25 84 LYS A C 1
ATOM 640 O O . LYS A 1 84 ? -7.672 10.147 15.317 1.00 98.25 84 LYS A O 1
ATOM 645 N N . LEU A 1 85 ? -6.196 8.509 14.829 1.00 98.25 85 LEU A N 1
ATOM 646 C CA . LEU A 1 85 ? -5.465 9.250 13.799 1.00 98.25 85 LEU A CA 1
ATOM 647 C C . LEU A 1 85 ? -6.328 9.475 12.554 1.00 98.25 85 LEU A C 1
ATOM 649 O O . LEU A 1 85 ? -6.454 10.612 12.113 1.00 98.25 85 LEU A O 1
ATOM 653 N N . ALA A 1 86 ? -7.051 8.455 12.085 1.00 98.00 86 ALA A N 1
ATOM 654 C CA . ALA A 1 86 ? -7.971 8.573 10.953 1.00 98.00 86 ALA A CA 1
ATOM 655 C C . ALA A 1 86 ? -9.056 9.639 11.185 1.00 98.00 86 ALA A C 1
ATOM 657 O O . ALA A 1 86 ? -9.411 10.389 10.278 1.00 98.00 86 ALA A O 1
ATOM 658 N N . LYS A 1 87 ? -9.569 9.757 12.419 1.00 98.38 87 LYS A N 1
ATOM 659 C CA . LYS A 1 87 ? -10.511 10.827 12.781 1.00 98.38 87 LYS A CA 1
ATOM 660 C C . LYS A 1 87 ? -9.871 12.213 12.722 1.00 98.38 87 LYS A C 1
ATOM 662 O O . LYS A 1 87 ? -10.531 13.145 12.278 1.00 98.38 87 LYS A O 1
ATOM 667 N N . LYS A 1 88 ? -8.622 12.366 13.171 1.00 97.94 88 LYS A N 1
ATOM 668 C CA . LYS A 1 88 ? -7.897 13.644 13.082 1.00 97.94 88 LYS A CA 1
ATOM 669 C C . LYS A 1 88 ? -7.607 14.035 11.634 1.00 97.94 88 LYS A C 1
ATOM 671 O O . LYS A 1 88 ? -7.824 15.189 11.275 1.00 97.94 88 LYS A O 1
ATOM 676 N N . GLU A 1 89 ? -7.171 13.074 10.821 1.00 98.00 89 GLU A N 1
ATOM 677 C CA . GLU A 1 89 ? -6.926 13.224 9.382 1.00 98.00 89 GLU A CA 1
ATOM 678 C C . GLU A 1 89 ? -8.192 13.716 8.669 1.00 98.00 89 GLU A C 1
ATOM 680 O O . GLU A 1 89 ? -8.169 14.729 7.977 1.00 98.00 89 GLU A O 1
ATOM 685 N N . ALA A 1 90 ? -9.338 13.075 8.933 1.00 97.81 90 ALA A N 1
ATOM 686 C CA . ALA A 1 90 ? -10.623 13.428 8.327 1.00 97.81 90 ALA A CA 1
ATOM 687 C C . ALA A 1 90 ? -11.101 14.855 8.656 1.00 97.81 90 ALA A C 1
ATOM 689 O O . ALA A 1 90 ? -11.871 15.438 7.895 1.00 97.81 90 ALA A O 1
ATOM 690 N N . VAL A 1 91 ? -10.662 15.419 9.785 1.00 98.19 91 VAL A N 1
ATOM 691 C CA . VAL A 1 91 ? -10.981 16.797 10.204 1.00 98.19 91 VAL A CA 1
ATOM 692 C C . VAL A 1 91 ? -9.878 17.785 9.775 1.00 98.19 91 VAL A C 1
ATOM 694 O O . VAL A 1 91 ? -10.003 18.985 10.003 1.00 98.19 91 VAL A O 1
ATOM 697 N N . GLY A 1 92 ? -8.801 17.315 9.134 1.00 97.44 92 GLY A N 1
ATOM 698 C CA . GLY A 1 92 ? -7.665 18.144 8.717 1.00 97.44 92 GLY A CA 1
ATOM 699 C C . GLY A 1 92 ? -6.817 18.658 9.885 1.00 97.44 92 GLY A C 1
ATOM 700 O O . GLY A 1 92 ? -6.172 19.695 9.769 1.00 97.44 92 GLY A O 1
ATOM 701 N N . GLN A 1 93 ? -6.855 17.967 11.029 1.00 98.25 93 GLN A N 1
ATOM 702 C CA . GLN A 1 93 ? -6.123 18.328 12.252 1.00 98.25 93 GLN A CA 1
ATOM 703 C C . GLN A 1 93 ? -4.898 17.439 12.512 1.00 98.25 93 GLN A C 1
ATOM 705 O O . GLN A 1 93 ? -4.240 17.607 13.539 1.00 98.25 93 GLN A O 1
ATOM 710 N N . ALA A 1 94 ? -4.616 16.474 11.634 1.00 97.31 94 ALA A N 1
ATOM 711 C CA . ALA A 1 94 ? -3.430 15.632 11.735 1.00 97.31 94 ALA A CA 1
ATOM 712 C C . ALA A 1 94 ? -2.164 16.436 11.398 1.00 97.31 94 ALA A C 1
ATOM 714 O O . ALA A 1 94 ? -2.154 17.229 10.453 1.00 97.31 94 ALA A O 1
ATOM 715 N N . SER A 1 95 ? -1.095 16.243 12.175 1.00 98.06 95 SER A N 1
ATOM 716 C CA . SER A 1 95 ? 0.237 16.718 11.780 1.00 98.06 95 SER A CA 1
ATOM 717 C C . SER A 1 95 ? 0.821 15.844 10.665 1.00 98.06 95 SER A C 1
ATOM 719 O O . SER A 1 95 ? 0.367 14.725 10.435 1.00 98.06 95 SER A O 1
ATOM 721 N N . VAL A 1 96 ? 1.874 16.320 9.994 1.00 97.88 96 VAL A N 1
ATOM 722 C CA . VAL A 1 96 ? 2.556 15.556 8.931 1.00 97.88 96 VAL A CA 1
ATOM 723 C C . VAL A 1 96 ? 3.119 14.233 9.462 1.00 97.88 96 VAL A C 1
ATOM 725 O O . VAL A 1 96 ? 3.106 13.219 8.767 1.00 97.88 96 VAL A O 1
ATOM 728 N N . GLU A 1 97 ? 3.615 14.226 10.697 1.00 98.06 97 GLU A N 1
ATOM 729 C CA . GLU A 1 97 ? 4.099 13.021 11.372 1.00 98.06 97 GLU A CA 1
ATOM 730 C C . GLU A 1 97 ? 2.949 12.064 11.701 1.00 98.06 97 GLU A C 1
ATOM 732 O O . GLU A 1 97 ? 3.086 10.859 11.506 1.00 98.06 97 GLU A O 1
ATOM 737 N N . GLU A 1 98 ? 1.808 12.592 12.154 1.00 97.44 98 GLU A N 1
ATOM 738 C CA . GLU A 1 98 ? 0.604 11.805 12.437 1.00 97.44 98 GLU A CA 1
ATOM 739 C C . GLU A 1 98 ? 0.024 11.153 11.171 1.00 97.44 98 GLU A C 1
ATOM 741 O O . GLU A 1 98 ? -0.376 9.991 11.232 1.00 97.44 98 GLU A O 1
ATOM 746 N N . SER A 1 99 ? 0.036 11.846 10.028 1.00 97.38 99 SER A N 1
ATOM 747 C CA . SER A 1 99 ? -0.384 11.275 8.739 1.00 97.38 99 SER A CA 1
ATOM 748 C C . SER A 1 99 ? 0.546 10.151 8.277 1.00 97.38 99 SER A C 1
ATOM 750 O O . SER A 1 99 ? 0.080 9.096 7.855 1.00 97.38 99 SER A O 1
ATOM 752 N N . LYS A 1 100 ? 1.868 10.314 8.431 1.00 97.69 100 LYS A N 1
ATOM 753 C CA . LYS A 1 100 ? 2.831 9.235 8.132 1.00 97.69 100 LYS A CA 1
ATOM 754 C C . LYS A 1 100 ? 2.618 8.009 9.017 1.00 97.69 100 LYS A C 1
ATOM 756 O O . LYS A 1 100 ? 2.716 6.880 8.544 1.00 97.69 100 LYS A O 1
ATOM 761 N N . GLU A 1 101 ? 2.329 8.223 10.298 1.00 97.25 101 GLU A N 1
ATOM 762 C CA . GLU A 1 101 ? 2.002 7.134 11.218 1.00 97.25 101 GLU A CA 1
ATOM 763 C C . GLU A 1 101 ? 0.685 6.449 10.826 1.00 97.25 101 GLU A C 1
ATOM 765 O O . GLU A 1 101 ? 0.582 5.224 10.886 1.00 97.25 101 GLU A O 1
ATOM 770 N N . LEU A 1 102 ? -0.315 7.211 10.371 1.00 97.88 102 LEU A N 1
ATOM 771 C CA . LEU A 1 102 ? -1.566 6.646 9.874 1.00 97.88 102 LEU A CA 1
ATOM 772 C C . LEU A 1 102 ? -1.341 5.766 8.637 1.00 97.88 102 LEU A C 1
ATOM 774 O O . LEU A 1 102 ? -1.840 4.641 8.612 1.00 97.88 102 LEU A O 1
ATOM 778 N N . GLU A 1 103 ? -0.559 6.233 7.660 1.00 97.12 103 GLU A N 1
ATOM 779 C CA . GLU A 1 103 ? -0.167 5.448 6.478 1.00 97.12 103 GLU A CA 1
ATOM 780 C C . GLU A 1 103 ? 0.576 4.164 6.879 1.00 97.12 103 GLU A C 1
ATOM 782 O O . GLU A 1 103 ? 0.316 3.079 6.348 1.00 97.12 103 GLU A O 1
ATOM 787 N N . HIS A 1 104 ? 1.477 4.260 7.863 1.00 96.12 104 HIS A N 1
ATOM 788 C CA . HIS A 1 104 ? 2.185 3.101 8.396 1.00 96.12 104 HIS A CA 1
ATOM 789 C C . HIS A 1 104 ? 1.219 2.078 9.016 1.00 96.12 104 HIS A C 1
ATOM 791 O O . HIS A 1 104 ? 1.264 0.893 8.671 1.00 96.12 104 HIS A O 1
ATOM 797 N N . LEU A 1 105 ? 0.310 2.525 9.888 1.00 96.12 105 LEU A N 1
ATOM 798 C CA . LEU A 1 105 ? -0.695 1.668 10.520 1.00 96.12 105 LEU A CA 1
ATOM 799 C C . LEU A 1 105 ? -1.672 1.067 9.505 1.00 96.12 105 LEU A C 1
ATOM 801 O O . LEU A 1 105 ? -2.075 -0.085 9.666 1.00 96.12 105 LEU A O 1
ATOM 805 N N . GLU A 1 106 ? -2.037 1.802 8.455 1.00 95.75 106 GLU A N 1
ATOM 806 C CA . GLU A 1 106 ? -2.870 1.296 7.363 1.00 95.75 106 GLU A CA 1
ATOM 807 C C . GLU A 1 106 ? -2.178 0.151 6.615 1.00 95.75 106 GLU A C 1
ATOM 809 O O . GLU A 1 106 ? -2.768 -0.915 6.422 1.00 95.75 106 GLU A O 1
ATOM 814 N N . SER A 1 107 ? -0.902 0.332 6.269 1.00 92.62 107 SER A N 1
ATOM 815 C CA . SER A 1 107 ? -0.051 -0.704 5.671 1.00 92.62 107 SER A CA 1
ATOM 816 C C . SER A 1 107 ? -0.014 -1.972 6.534 1.00 92.62 107 SER A C 1
ATOM 818 O O . SER A 1 107 ? -0.287 -3.078 6.049 1.00 92.62 107 SER A O 1
ATOM 820 N N . VAL A 1 108 ? 0.248 -1.820 7.837 1.00 92.38 108 VAL A N 1
ATOM 821 C CA . VAL A 1 108 ? 0.298 -2.943 8.783 1.00 92.38 108 VAL A CA 1
ATOM 822 C C . VAL A 1 108 ? -1.067 -3.622 8.892 1.00 92.38 108 VAL A C 1
ATOM 824 O O . VAL A 1 108 ? -1.151 -4.852 8.839 1.00 92.38 108 VAL A O 1
ATOM 827 N N . ARG A 1 109 ? -2.153 -2.847 8.988 1.00 93.88 109 ARG A N 1
ATOM 828 C CA . ARG A 1 109 ? -3.520 -3.371 9.048 1.00 93.88 109 ARG A CA 1
ATOM 829 C C . ARG A 1 109 ? -3.855 -4.196 7.815 1.00 93.88 109 ARG A C 1
ATOM 831 O O . ARG A 1 109 ? -4.379 -5.298 7.964 1.00 93.88 109 ARG A O 1
ATOM 838 N N . ASN A 1 110 ? -3.561 -3.679 6.626 1.00 90.12 110 ASN A N 1
ATOM 839 C CA . ASN A 1 110 ? -3.857 -4.352 5.364 1.00 90.12 110 ASN A CA 1
ATOM 840 C C . ASN A 1 110 ? -3.096 -5.674 5.269 1.00 90.12 110 ASN A C 1
ATOM 842 O O . ASN A 1 110 ? -3.707 -6.706 5.006 1.00 90.12 110 ASN A O 1
ATOM 846 N N . ARG A 1 111 ? -1.805 -5.673 5.627 1.00 87.38 111 ARG A N 1
ATOM 847 C CA . ARG A 1 111 ? -0.978 -6.886 5.665 1.00 87.38 111 ARG A CA 1
ATOM 848 C C . ARG A 1 111 ? -1.533 -7.966 6.600 1.00 87.38 111 ARG A C 1
ATOM 850 O O . ARG A 1 111 ? -1.394 -9.149 6.306 1.00 87.38 111 ARG A O 1
ATOM 857 N N . LEU A 1 112 ? -2.130 -7.576 7.729 1.00 89.69 112 LEU A N 1
ATOM 858 C CA . LEU A 1 112 ? -2.581 -8.511 8.766 1.00 89.69 112 LEU A CA 1
ATOM 859 C C . LEU A 1 112 ? -4.046 -8.944 8.633 1.00 89.69 112 LEU A C 1
ATOM 861 O O . LEU A 1 112 ? -4.362 -10.099 8.909 1.00 89.69 112 LEU A O 1
ATOM 865 N N . LYS A 1 113 ? -4.952 -8.037 8.252 1.00 87.38 113 LYS A N 1
ATOM 866 C CA . LYS A 1 113 ? -6.397 -8.320 8.157 1.00 87.38 113 LYS A CA 1
ATOM 867 C C . LYS A 1 113 ? -6.816 -8.859 6.794 1.00 87.38 113 LYS A C 1
ATOM 869 O O . LYS A 1 113 ? -7.802 -9.588 6.726 1.00 87.38 113 LYS A O 1
ATOM 874 N N . ALA A 1 114 ? -6.105 -8.498 5.733 1.00 83.19 114 ALA A N 1
ATOM 875 C CA . ALA A 1 114 ? -6.411 -8.914 4.373 1.00 83.19 114 ALA A CA 1
ATOM 876 C C . ALA A 1 114 ? -5.157 -9.536 3.746 1.00 83.19 114 ALA A C 1
ATOM 878 O O . ALA A 1 114 ? -4.504 -8.895 2.923 1.00 83.19 114 ALA A O 1
ATOM 879 N N . PRO A 1 115 ? -4.783 -10.767 4.150 1.00 79.81 115 PRO A N 1
ATOM 880 C CA . PRO A 1 115 ? -3.703 -11.463 3.475 1.00 79.81 115 PRO A CA 1
ATOM 881 C C . PRO A 1 115 ? -4.060 -11.580 1.991 1.00 79.81 115 PRO A C 1
ATOM 883 O O . PRO A 1 115 ? -5.115 -12.114 1.639 1.00 79.81 115 PRO A O 1
ATOM 886 N N . LEU A 1 116 ? -3.189 -11.038 1.141 1.00 82.38 116 LEU A N 1
ATOM 887 C CA . LEU A 1 116 ? -3.332 -11.116 -0.307 1.00 82.38 116 LEU A CA 1
ATOM 888 C C . LEU A 1 116 ? -3.411 -12.582 -0.726 1.00 82.38 116 LEU A C 1
ATOM 890 O O . LEU A 1 116 ? -2.672 -13.437 -0.223 1.00 82.38 116 LEU A O 1
ATOM 894 N N . LYS A 1 117 ? -4.303 -12.878 -1.670 1.00 86.88 117 LYS A N 1
ATOM 895 C CA . LYS A 1 117 ? -4.338 -14.209 -2.275 1.00 86.88 117 LYS A CA 1
ATOM 896 C C . LYS A 1 117 ? -3.053 -14.432 -3.065 1.00 86.88 117 LYS A C 1
ATOM 898 O O . LYS A 1 117 ? -2.459 -13.494 -3.590 1.00 86.88 117 LYS A O 1
ATOM 903 N N . PHE A 1 118 ? -2.653 -15.693 -3.211 1.00 87.75 118 PHE A N 1
ATOM 904 C CA . PHE A 1 118 ? -1.470 -16.049 -4.000 1.00 87.75 118 PHE A CA 1
ATOM 905 C C . PHE A 1 118 ? -1.510 -15.452 -5.419 1.00 87.75 118 PHE A C 1
ATOM 907 O O . PHE A 1 118 ? -0.522 -14.899 -5.891 1.00 87.75 118 PHE A O 1
ATOM 914 N N . GLU A 1 119 ? -2.672 -15.494 -6.072 1.00 91.44 119 GLU A N 1
ATOM 915 C CA . GLU A 1 119 ? -2.880 -14.912 -7.404 1.00 91.44 119 GLU A CA 1
ATOM 916 C C . GLU A 1 119 ? -2.672 -13.391 -7.425 1.00 91.44 119 GLU A C 1
ATOM 918 O O . GLU A 1 119 ? -2.056 -12.869 -8.352 1.00 91.44 119 GLU A O 1
ATOM 923 N N . GLU A 1 120 ? -3.131 -12.685 -6.387 1.00 86.25 120 GLU A N 1
ATOM 924 C CA . GLU A 1 120 ? -2.963 -11.234 -6.246 1.00 86.25 120 GLU A CA 1
ATOM 925 C C . GLU A 1 120 ? -1.494 -10.869 -6.013 1.00 86.25 120 GLU A C 1
ATOM 927 O O . GLU A 1 120 ? -1.004 -9.918 -6.616 1.00 86.25 120 GLU A O 1
ATOM 932 N N . LEU A 1 121 ? -0.763 -11.661 -5.220 1.00 87.44 121 LEU A N 1
ATOM 933 C CA . LEU A 1 121 ? 0.680 -11.487 -5.022 1.00 87.44 121 LEU A CA 1
ATOM 934 C C . LEU A 1 121 ? 1.459 -11.665 -6.327 1.00 87.44 121 LEU A C 1
ATOM 936 O O . LEU A 1 121 ? 2.318 -10.849 -6.656 1.00 87.44 121 LEU A O 1
ATOM 940 N N . VAL A 1 122 ? 1.150 -12.716 -7.093 1.00 93.38 122 VAL A N 1
ATOM 941 C CA . VAL A 1 122 ? 1.788 -12.955 -8.397 1.00 93.38 122 VAL A CA 1
ATOM 942 C C . VAL A 1 122 ? 1.458 -11.827 -9.372 1.00 93.38 122 VAL A C 1
ATOM 944 O O . VAL A 1 122 ? 2.332 -11.380 -10.115 1.00 93.38 122 VAL A O 1
ATOM 947 N N . TRP A 1 123 ? 0.211 -11.356 -9.378 1.00 93.12 123 TRP A N 1
ATOM 948 C CA . TRP A 1 123 ? -0.199 -10.229 -10.209 1.00 93.12 123 TRP A CA 1
ATOM 949 C C . TRP A 1 123 ? 0.538 -8.940 -9.824 1.00 93.12 123 TRP A C 1
ATOM 951 O O . TRP A 1 123 ? 1.079 -8.275 -10.706 1.00 93.12 123 TRP A O 1
ATOM 961 N N . GLN A 1 124 ? 0.632 -8.629 -8.528 1.00 90.06 124 GLN A N 1
ATOM 962 C CA . GLN A 1 124 ? 1.347 -7.456 -8.027 1.00 90.06 124 GLN A CA 1
ATOM 963 C C . GLN A 1 124 ? 2.832 -7.506 -8.405 1.00 90.06 124 GLN A C 1
ATOM 965 O O . GLN A 1 124 ? 3.351 -6.533 -8.944 1.00 90.06 124 GLN A O 1
ATOM 970 N N . ALA A 1 125 ? 3.495 -8.651 -8.218 1.00 93.81 125 ALA A N 1
ATOM 971 C CA . ALA A 1 125 ? 4.901 -8.820 -8.584 1.00 93.81 125 ALA A CA 1
ATOM 972 C C . ALA A 1 125 ? 5.141 -8.587 -10.087 1.00 93.81 125 ALA A C 1
ATOM 974 O O . ALA A 1 125 ? 6.059 -7.862 -10.469 1.00 93.81 125 ALA A O 1
ATOM 975 N N . LYS A 1 126 ? 4.276 -9.139 -10.949 1.00 97.06 126 LYS A N 1
ATOM 976 C CA . LYS A 1 126 ? 4.340 -8.905 -12.403 1.00 97.06 126 LYS A CA 1
ATOM 977 C C . LYS A 1 126 ? 4.096 -7.443 -12.765 1.00 97.06 126 LYS A C 1
ATOM 979 O O . LYS A 1 126 ? 4.711 -6.922 -13.693 1.00 97.06 126 LYS A O 1
ATOM 984 N N . HIS A 1 127 ? 3.179 -6.783 -12.064 1.00 96.38 127 HIS A N 1
ATOM 985 C CA . HIS A 1 127 ? 2.876 -5.378 -12.295 1.00 96.38 127 HIS A CA 1
ATOM 986 C C . HIS A 1 127 ? 4.058 -4.479 -11.916 1.00 96.38 127 HIS A C 1
ATOM 988 O O . HIS A 1 127 ? 4.449 -3.613 -12.697 1.00 96.38 127 HIS A O 1
ATOM 994 N N . GLU A 1 128 ? 4.675 -4.728 -10.760 1.00 96.19 128 GLU A N 1
ATOM 995 C CA . GLU A 1 128 ? 5.881 -4.027 -10.317 1.00 96.19 128 GLU A CA 1
ATOM 996 C C . GLU A 1 128 ? 7.044 -4.236 -11.297 1.00 96.19 128 GLU A C 1
ATOM 998 O O . GLU A 1 128 ? 7.691 -3.267 -11.696 1.00 96.19 128 GLU A O 1
ATOM 1003 N N . GLU A 1 129 ? 7.262 -5.468 -11.767 1.00 97.75 129 GLU A N 1
ATOM 1004 C CA . GLU A 1 129 ? 8.258 -5.773 -12.800 1.00 97.75 129 GLU A CA 1
ATOM 1005 C C . GLU A 1 129 ? 8.000 -4.984 -14.096 1.00 97.75 129 GLU A C 1
ATOM 1007 O O . GLU A 1 129 ? 8.916 -4.372 -14.653 1.00 97.75 129 GLU A O 1
ATOM 1012 N N . ALA A 1 130 ? 6.748 -4.935 -14.562 1.00 97.69 130 ALA A N 1
ATOM 1013 C CA . ALA A 1 130 ? 6.373 -4.180 -15.755 1.00 97.69 130 ALA A CA 1
ATOM 1014 C C . ALA A 1 130 ? 6.627 -2.670 -15.596 1.00 97.69 130 ALA A C 1
ATOM 1016 O O . ALA A 1 130 ? 7.153 -2.039 -16.517 1.00 97.69 130 ALA A O 1
ATOM 1017 N N . ILE A 1 131 ? 6.314 -2.094 -14.428 1.00 97.88 131 ILE A N 1
ATOM 1018 C CA . ILE A 1 131 ? 6.594 -0.683 -14.121 1.00 97.88 131 ILE A CA 1
ATOM 1019 C C . ILE A 1 131 ? 8.101 -0.415 -14.143 1.00 97.88 131 ILE A C 1
ATOM 1021 O O . ILE A 1 131 ? 8.541 0.557 -14.757 1.00 97.88 131 ILE A O 1
ATOM 1025 N N . GLN A 1 132 ? 8.906 -1.272 -13.515 1.00 97.50 132 GLN A N 1
ATOM 1026 C CA . GLN A 1 132 ? 10.363 -1.113 -13.500 1.00 97.50 132 GLN A CA 1
ATOM 1027 C C . GLN A 1 132 ? 10.960 -1.202 -14.907 1.00 97.50 132 GLN A C 1
ATOM 1029 O O . GLN A 1 132 ? 11.810 -0.390 -15.282 1.00 97.50 132 GLN A O 1
ATOM 1034 N N . ASN A 1 133 ? 10.471 -2.138 -15.721 1.00 97.81 133 ASN A N 1
ATOM 1035 C CA . ASN A 1 133 ? 10.880 -2.267 -17.116 1.00 97.81 133 ASN A CA 1
ATOM 1036 C C . ASN A 1 133 ? 10.518 -1.021 -17.936 1.00 97.81 133 ASN A C 1
ATOM 1038 O O . ASN A 1 133 ? 11.347 -0.540 -18.711 1.00 97.81 133 ASN A O 1
ATOM 1042 N N . LEU A 1 134 ? 9.327 -0.453 -17.727 1.00 98.06 134 LEU A N 1
ATOM 1043 C CA . LEU A 1 134 ? 8.916 0.794 -18.369 1.00 98.06 134 LEU A CA 1
ATOM 1044 C C . LEU A 1 134 ? 9.813 1.968 -17.957 1.00 98.06 134 LEU A C 1
ATOM 1046 O O . LEU A 1 134 ? 10.313 2.685 -18.822 1.00 98.06 134 LEU A O 1
ATOM 1050 N N . LEU A 1 135 ? 10.067 2.143 -16.657 1.00 97.50 135 LEU A N 1
ATOM 1051 C CA . LEU A 1 135 ? 10.950 3.199 -16.150 1.00 97.50 135 LEU A CA 1
ATOM 1052 C C . LEU A 1 135 ? 12.359 3.080 -16.736 1.00 97.50 135 LEU A C 1
ATOM 1054 O O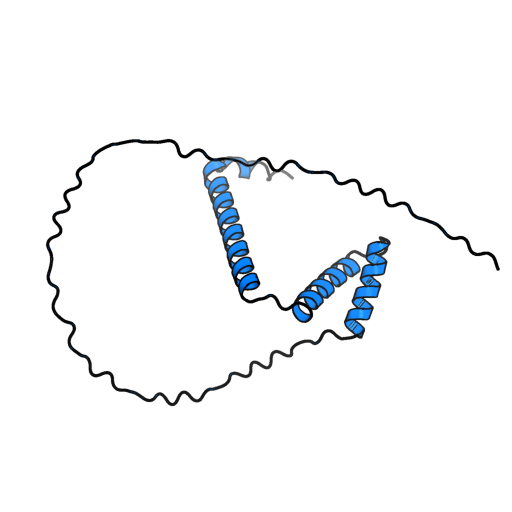 . LEU A 1 135 ? 12.943 4.077 -17.162 1.00 97.50 135 LEU A O 1
ATOM 1058 N N . LYS A 1 136 ? 12.888 1.857 -16.824 1.00 97.44 136 LYS A N 1
ATOM 1059 C CA . LYS A 1 136 ? 14.188 1.581 -17.439 1.00 97.44 136 LYS A CA 1
ATOM 1060 C C . LYS A 1 136 ? 14.203 1.923 -18.930 1.00 97.44 136 LYS A C 1
ATOM 1062 O O . LYS A 1 136 ? 15.163 2.535 -19.397 1.00 97.44 136 LYS A O 1
ATOM 1067 N N . ALA A 1 137 ? 13.149 1.574 -19.666 1.00 96.94 137 ALA A N 1
ATOM 1068 C CA . ALA A 1 137 ? 13.018 1.909 -21.082 1.00 96.94 137 ALA A CA 1
ATOM 1069 C C . ALA A 1 137 ? 12.933 3.427 -21.304 1.00 96.94 137 ALA A C 1
ATOM 1071 O O . ALA A 1 137 ? 13.637 3.962 -22.158 1.00 96.94 137 ALA A O 1
ATOM 1072 N N . MET A 1 138 ? 12.141 4.138 -20.494 1.00 96.25 138 MET A N 1
ATOM 1073 C CA . MET A 1 138 ? 12.054 5.601 -20.538 1.00 96.25 138 MET A CA 1
ATOM 1074 C C . MET A 1 138 ? 13.395 6.255 -20.212 1.00 96.25 138 MET A C 1
ATOM 1076 O O . MET A 1 138 ? 13.804 7.191 -20.895 1.00 96.25 138 MET A O 1
ATOM 1080 N N . HIS A 1 139 ? 14.108 5.748 -19.206 1.00 94.44 139 HIS A N 1
ATOM 1081 C CA . HIS A 1 139 ? 15.442 6.236 -18.879 1.00 94.44 139 HIS A CA 1
ATOM 1082 C C . HIS A 1 139 ? 16.412 6.024 -20.048 1.00 94.44 139 HIS A C 1
ATOM 1084 O O . HIS A 1 139 ? 17.111 6.957 -20.429 1.00 94.44 139 HIS A O 1
ATOM 1090 N N . GLY A 1 140 ? 16.399 4.841 -20.674 1.00 93.25 140 GLY A N 1
ATOM 1091 C CA . GLY A 1 140 ? 17.195 4.549 -21.870 1.00 93.25 140 GLY A CA 1
ATOM 1092 C C . GLY A 1 140 ? 16.850 5.441 -23.066 1.00 93.25 140 GLY A C 1
ATOM 1093 O O . GLY A 1 140 ? 17.738 5.902 -23.776 1.00 93.25 140 GLY A O 1
ATOM 1094 N N . TYR A 1 141 ? 15.569 5.750 -23.267 1.00 94.12 141 TYR A N 1
ATOM 1095 C CA . TYR A 1 141 ? 15.148 6.702 -24.292 1.00 94.12 141 TYR A CA 1
ATOM 1096 C C . TYR A 1 141 ? 15.693 8.105 -24.007 1.00 94.12 141 TYR A C 1
ATOM 1098 O O . TYR A 1 141 ? 16.256 8.743 -24.892 1.00 94.12 141 TYR A O 1
ATOM 1106 N N . LEU A 1 142 ? 15.581 8.580 -22.764 1.00 91.69 142 LEU A N 1
ATOM 1107 C CA . LEU A 1 142 ? 16.096 9.892 -22.374 1.00 91.69 142 LEU A CA 1
ATOM 1108 C C . LEU A 1 142 ? 17.619 9.977 -22.513 1.00 91.69 142 LEU A C 1
ATOM 1110 O O . LEU A 1 142 ? 18.116 11.000 -22.974 1.00 91.69 142 LEU A O 1
ATOM 1114 N N . THR A 1 143 ? 18.371 8.928 -22.175 1.00 88.31 143 THR A N 1
ATOM 1115 C CA . THR A 1 143 ? 19.832 8.951 -22.336 1.00 88.31 143 THR A CA 1
ATOM 1116 C C . THR A 1 143 ? 20.264 8.995 -23.802 1.00 88.31 143 THR A C 1
ATOM 1118 O O . THR A 1 143 ? 21.218 9.703 -24.121 1.00 88.31 143 THR A O 1
ATOM 1121 N N . VAL A 1 144 ? 19.554 8.303 -24.699 1.00 90.31 144 VAL A N 1
ATOM 1122 C CA . VAL A 1 144 ? 19.850 8.301 -26.142 1.00 90.31 144 VAL A CA 1
ATOM 1123 C C . VAL A 1 144 ? 19.381 9.592 -26.817 1.00 90.31 144 VAL A C 1
ATOM 1125 O O . VAL A 1 144 ? 20.134 10.203 -27.573 1.00 90.31 144 VAL A O 1
ATOM 1128 N N . CYS A 1 145 ? 18.150 10.029 -26.550 1.00 83.19 145 CYS A N 1
ATOM 1129 C CA . CYS A 1 145 ? 17.517 11.128 -27.279 1.00 83.19 145 CYS A CA 1
ATOM 1130 C C . CYS A 1 145 ? 17.838 12.513 -26.718 1.00 83.19 145 CYS A C 1
ATOM 1132 O O . CYS A 1 145 ? 17.852 13.475 -27.482 1.00 83.19 145 CYS A O 1
ATOM 1134 N N . ALA A 1 146 ? 18.094 12.654 -25.415 1.00 74.69 146 ALA A N 1
ATOM 1135 C CA . ALA A 1 146 ? 18.347 13.977 -24.844 1.00 74.69 146 ALA A CA 1
ATOM 1136 C C . ALA A 1 146 ? 19.780 14.481 -25.111 1.00 74.69 146 ALA A C 1
ATOM 1138 O O . ALA A 1 146 ? 20.035 15.679 -24.973 1.00 74.69 146 ALA A O 1
ATOM 1139 N N . GLY A 1 147 ? 20.712 13.602 -25.511 1.00 65.44 147 GLY A N 1
ATOM 1140 C CA . GLY A 1 147 ? 22.124 13.939 -25.722 1.00 65.44 147 GLY A CA 1
ATOM 1141 C C . GLY A 1 147 ? 22.780 14.629 -24.506 1.00 65.44 147 GLY A C 1
ATOM 1142 O O . GLY A 1 147 ? 22.163 14.788 -23.454 1.00 65.44 147 GLY A O 1
ATOM 1143 N N . PRO A 1 148 ? 24.037 15.094 -24.606 1.00 65.69 148 PRO A N 1
ATOM 1144 C CA . PRO A 1 148 ? 24.687 15.867 -23.538 1.00 65.69 148 PRO A CA 1
ATOM 1145 C C . PRO A 1 148 ? 24.076 17.267 -23.311 1.00 65.69 148 PRO A C 1
ATOM 1147 O O . PRO A 1 148 ? 24.451 17.963 -22.369 1.00 65.69 148 PRO A O 1
ATOM 1150 N N . ALA A 1 149 ? 23.158 17.713 -24.176 1.00 61.81 149 ALA A N 1
ATOM 1151 C CA . ALA A 1 149 ? 22.741 19.112 -24.275 1.00 61.81 149 ALA A CA 1
ATOM 1152 C C . ALA A 1 149 ? 21.949 19.628 -23.057 1.00 61.81 149 ALA A C 1
ATOM 1154 O O . ALA A 1 149 ? 21.980 20.823 -22.772 1.00 61.81 149 ALA A O 1
ATOM 1155 N N . TRP A 1 150 ? 21.283 18.755 -22.295 1.00 63.41 150 TRP A N 1
ATOM 1156 C CA . TRP A 1 150 ? 20.499 19.162 -21.119 1.00 63.41 150 TRP A CA 1
ATOM 1157 C C . TRP A 1 150 ? 21.324 19.281 -19.826 1.00 63.41 150 TRP A C 1
ATOM 1159 O O . TRP A 1 150 ? 20.881 19.933 -18.881 1.00 63.41 150 TRP A O 1
ATOM 1169 N N . GLN A 1 151 ? 22.542 18.728 -19.773 1.00 61.38 151 GLN A N 1
ATOM 1170 C CA . GLN A 1 151 ? 23.400 18.798 -18.578 1.00 61.38 151 GLN A CA 1
ATOM 1171 C C . GLN A 1 151 ? 24.046 20.183 -18.375 1.00 61.38 151 GLN A C 1
ATOM 1173 O O . GLN A 1 151 ? 24.569 20.472 -17.301 1.00 61.38 151 GLN A O 1
ATOM 1178 N N . GLY A 1 152 ? 23.986 21.068 -19.379 1.00 60.03 152 GLY A N 1
ATOM 1179 C CA . GLY A 1 152 ? 24.517 22.433 -19.294 1.00 60.03 152 GLY A CA 1
ATOM 1180 C C . GLY A 1 152 ? 23.602 23.448 -18.595 1.00 60.03 152 GLY A C 1
ATOM 1181 O O . GLY A 1 152 ? 24.072 24.520 -18.223 1.00 60.03 152 GLY A O 1
ATOM 1182 N N . ALA A 1 153 ? 22.315 23.143 -18.394 1.00 58.84 153 ALA A N 1
ATOM 1183 C CA . ALA A 1 153 ? 21.332 24.140 -17.955 1.00 58.84 153 ALA A CA 1
ATOM 1184 C C . ALA A 1 153 ? 21.198 24.298 -16.426 1.00 58.84 153 ALA A C 1
ATOM 1186 O O . ALA A 1 153 ? 20.602 25.270 -15.971 1.00 58.84 153 ALA A O 1
ATOM 1187 N N . THR A 1 154 ? 21.753 23.391 -15.614 1.00 60.88 154 THR A N 1
ATOM 1188 C CA . THR A 1 154 ? 21.573 23.417 -14.146 1.00 60.88 154 THR A CA 1
ATOM 1189 C C . THR A 1 154 ? 22.774 23.952 -13.360 1.00 60.88 154 THR A C 1
ATOM 1191 O O . THR A 1 154 ? 22.721 23.980 -12.134 1.00 60.88 154 THR A O 1
ATOM 1194 N N . ARG A 1 155 ? 23.850 24.411 -14.019 1.00 55.00 155 ARG A N 1
ATOM 1195 C CA . ARG A 1 155 ? 25.097 24.808 -13.329 1.00 55.00 155 ARG A CA 1
ATOM 1196 C C . ARG A 1 155 ? 25.193 26.283 -12.907 1.00 55.00 155 ARG A C 1
ATOM 1198 O O . ARG A 1 155 ? 26.183 26.649 -12.289 1.00 55.00 155 ARG A O 1
ATOM 1205 N N . ASN A 1 156 ? 24.182 27.107 -13.184 1.00 56.50 156 ASN A N 1
ATOM 1206 C CA . ASN A 1 156 ? 24.127 28.498 -12.720 1.00 56.50 156 ASN A CA 1
ATOM 1207 C C . ASN A 1 156 ? 23.030 28.668 -11.661 1.00 56.50 156 ASN A C 1
ATOM 1209 O O . ASN A 1 156 ? 21.938 29.150 -11.967 1.00 56.50 156 ASN A O 1
ATOM 1213 N N . ARG A 1 157 ? 23.308 28.269 -10.418 1.00 51.53 157 ARG A N 1
ATOM 1214 C CA . ARG A 1 157 ? 22.603 28.801 -9.250 1.00 51.53 157 ARG A CA 1
ATOM 1215 C C . ARG A 1 157 ? 23.479 28.773 -8.012 1.00 51.53 157 ARG A C 1
ATOM 1217 O O . ARG A 1 157 ? 24.162 27.746 -7.819 1.00 51.53 157 ARG A O 1
#

Foldseek 3Di:
DDDDDDDDDPDDPPPDDDDPPPDDDPDDDDDDDDDDDDPPPPPPDDDDPDDPPDPPPPPPPPPVPPPPPVLPACDVVLVVLLVVLVVCVVVVNHDPVSVVVNVVSVVSCCVHVPPDDPVRVVVVVVVVVVVVVVVVVVVVCCPVPVDPVVVPPPPDD

Sequence (157 aa):
MSAFSYIVKNKGIRTALPFAAITLAPDAQGADGSNFTVDAEVHVCETPKTVPFAVQEASSTEQTLRLAMQIDKWTDQLEHSFVKLAKKEAVGQASVEESKELEHLESVRNRLKAPLKFEELVWQAKHEEAIQNLLKAMHGYLTVCAGPAWQGATRNR

Secondary structure (DSSP, 8-state):
---------------------------------------------------------------------------HHHHHHHHHHHHHHHTT---HHHHHHHHHHHHHHHHHHSPPPHHHHHHHHHHHHHHHHHHHHHHHHHHHHS-GGGGGSSS--